Protein AF-A0A1I3ZLD0-F1 (afdb_monomer)

pLDDT: mean 78.64, std 12.17, range [36.62, 96.31]

Structure (mmCIF, N/CA/C/O backbone):
data_AF-A0A1I3ZLD0-F1
#
_entry.id   AF-A0A1I3ZLD0-F1
#
loop_
_atom_site.group_PDB
_atom_site.id
_atom_site.type_symbol
_atom_site.label_atom_id
_atom_site.label_alt_id
_atom_site.label_comp_id
_atom_site.label_asym_id
_atom_site.label_entity_id
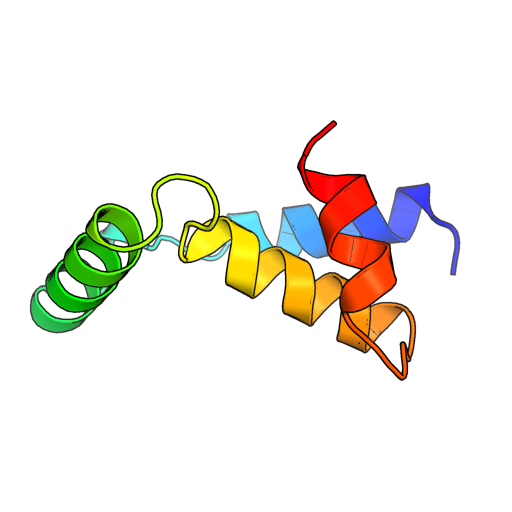_atom_site.label_seq_id
_atom_site.pdbx_PDB_ins_code
_atom_site.Cartn_x
_atom_site.Cartn_y
_atom_site.Cartn_z
_atom_site.occupancy
_atom_site.B_iso_or_equiv
_atom_site.auth_seq_id
_atom_site.auth_comp_id
_atom_site.auth_asym_id
_atom_site.auth_atom_id
_atom_site.pdbx_PDB_model_num
ATOM 1 N N . MET A 1 1 ? 16.442 2.600 -12.829 1.00 57.09 1 MET A N 1
ATOM 2 C CA . MET A 1 1 ? 16.878 2.204 -11.468 1.00 57.09 1 MET A CA 1
ATOM 3 C C . MET A 1 1 ? 16.764 0.686 -11.352 1.00 57.09 1 MET A C 1
ATOM 5 O O . MET A 1 1 ? 15.876 0.126 -11.976 1.00 57.09 1 MET A O 1
ATOM 9 N N . ASP A 1 2 ? 17.653 0.001 -10.633 1.00 77.06 2 ASP A N 1
ATOM 10 C CA . ASP A 1 2 ? 17.566 -1.462 -10.479 1.00 77.06 2 ASP A CA 1
ATOM 11 C C . ASP A 1 2 ? 16.225 -1.880 -9.820 1.00 77.06 2 ASP A C 1
ATOM 13 O O . ASP A 1 2 ? 15.778 -1.255 -8.848 1.00 77.06 2 ASP A O 1
ATOM 17 N N . LYS A 1 3 ? 15.554 -2.911 -10.363 1.00 67.75 3 LYS A N 1
ATOM 18 C CA . LYS A 1 3 ? 14.205 -3.334 -9.927 1.00 67.75 3 LYS A CA 1
ATOM 19 C C . LYS A 1 3 ? 14.199 -3.805 -8.469 1.00 67.75 3 LYS A C 1
ATOM 21 O O . LYS A 1 3 ? 13.243 -3.551 -7.732 1.00 67.75 3 LYS A O 1
ATOM 26 N N . TYR A 1 4 ? 15.284 -4.444 -8.029 1.00 69.06 4 TYR A N 1
ATOM 27 C CA . TYR A 1 4 ? 15.443 -4.901 -6.651 1.00 69.06 4 TYR A CA 1
ATOM 28 C C . TYR A 1 4 ? 15.644 -3.719 -5.692 1.00 69.06 4 TYR A C 1
ATOM 30 O O . TYR A 1 4 ? 14.949 -3.626 -4.674 1.00 69.06 4 TYR A O 1
ATOM 38 N N . LYS A 1 5 ? 16.494 -2.748 -6.056 1.00 73.06 5 LYS A N 1
ATOM 39 C CA . LYS A 1 5 ? 16.677 -1.507 -5.278 1.00 73.06 5 LYS A CA 1
ATOM 40 C C . LYS A 1 5 ? 15.383 -0.698 -5.148 1.00 73.06 5 LYS A C 1
ATOM 42 O O . LYS A 1 5 ? 15.082 -0.205 -4.067 1.00 73.06 5 LYS A O 1
ATOM 47 N N . THR A 1 6 ? 14.578 -0.627 -6.205 1.00 72.88 6 THR A N 1
ATOM 48 C CA . THR A 1 6 ? 13.276 0.064 -6.202 1.00 72.88 6 THR A CA 1
ATOM 49 C C . THR A 1 6 ? 12.295 -0.558 -5.205 1.00 72.88 6 THR A C 1
ATOM 51 O O . THR A 1 6 ? 11.749 0.132 -4.340 1.00 72.88 6 THR A O 1
ATOM 54 N N . LYS A 1 7 ? 12.123 -1.887 -5.259 1.00 73.12 7 LYS A N 1
ATOM 55 C CA . LYS A 1 7 ? 11.261 -2.633 -4.327 1.00 73.12 7 LYS A CA 1
ATOM 56 C C . LYS A 1 7 ? 11.713 -2.454 -2.874 1.00 73.12 7 LYS A C 1
ATOM 58 O O . LYS A 1 7 ? 10.878 -2.309 -1.979 1.00 73.12 7 LYS A O 1
ATOM 63 N N . MET A 1 8 ? 13.024 -2.435 -2.635 1.00 78.62 8 MET A N 1
ATOM 64 C CA . MET A 1 8 ? 13.599 -2.183 -1.313 1.00 78.62 8 MET A CA 1
ATOM 65 C C . MET A 1 8 ? 13.288 -0.763 -0.813 1.00 78.62 8 MET A C 1
ATOM 67 O O . MET A 1 8 ? 12.828 -0.606 0.318 1.00 78.62 8 MET A O 1
ATOM 71 N N . THR A 1 9 ? 13.462 0.257 -1.658 1.00 80.81 9 THR A N 1
ATOM 72 C CA . THR A 1 9 ? 13.183 1.661 -1.316 1.00 80.81 9 THR A CA 1
ATOM 73 C C . THR A 1 9 ? 11.708 1.896 -0.993 1.00 80.81 9 THR A C 1
ATOM 75 O O . THR A 1 9 ? 11.402 2.475 0.050 1.00 80.81 9 THR A O 1
ATOM 78 N N . ILE A 1 10 ? 10.787 1.383 -1.817 1.00 80.81 10 ILE A N 1
ATOM 79 C CA . ILE A 1 10 ? 9.339 1.530 -1.591 1.00 80.81 10 ILE A CA 1
ATOM 80 C C . ILE A 1 10 ? 8.913 0.831 -0.294 1.00 80.81 10 ILE A C 1
ATOM 82 O O . ILE A 1 10 ? 8.164 1.395 0.505 1.00 80.81 10 ILE A O 1
ATOM 86 N N . ASN A 1 11 ? 9.415 -0.380 -0.031 1.00 80.19 11 ASN A N 1
ATOM 87 C CA . ASN A 1 11 ? 9.113 -1.076 1.223 1.00 80.19 11 ASN A CA 1
ATOM 88 C C . ASN A 1 11 ? 9.680 -0.339 2.445 1.00 80.19 11 ASN A C 1
ATOM 90 O O . ASN A 1 11 ? 9.004 -0.272 3.473 1.00 80.19 11 ASN A O 1
ATOM 94 N N . LYS A 1 12 ? 10.875 0.254 2.330 1.00 84.31 12 LYS A N 1
ATOM 95 C CA . LYS A 1 12 ? 11.458 1.088 3.387 1.00 84.31 12 LYS A CA 1
ATOM 96 C C . LYS A 1 12 ? 10.594 2.321 3.658 1.00 84.31 12 LYS A C 1
ATOM 98 O O . LYS A 1 12 ? 10.267 2.571 4.811 1.00 84.31 12 LYS A O 1
ATOM 103 N N . TRP A 1 13 ? 10.145 3.030 2.624 1.00 81.88 13 TRP A N 1
ATOM 104 C CA . TRP A 1 13 ? 9.214 4.157 2.770 1.00 81.88 13 TRP A CA 1
ATOM 105 C C . TRP A 1 13 ? 7.931 3.755 3.502 1.00 81.88 13 TRP A C 1
ATOM 107 O O . TRP A 1 13 ? 7.524 4.410 4.458 1.00 81.88 13 TRP A O 1
ATOM 117 N N . PHE A 1 14 ? 7.344 2.618 3.127 1.00 80.75 14 PHE A N 1
ATOM 118 C CA . PHE A 1 14 ? 6.157 2.094 3.801 1.00 80.75 14 PHE A CA 1
ATOM 119 C C . PHE A 1 14 ? 6.376 1.699 5.255 1.00 80.75 14 PHE A C 1
ATOM 121 O O . PHE A 1 14 ? 5.433 1.780 6.038 1.00 80.75 14 PHE A O 1
ATOM 128 N N . SER A 1 15 ? 7.579 1.251 5.622 1.00 81.81 15 SER A N 1
ATOM 129 C CA . SER A 1 15 ? 7.882 0.867 7.006 1.00 81.81 15 SER A CA 1
ATOM 130 C C . SER A 1 15 ? 7.760 2.038 7.986 1.00 81.81 15 SER A C 1
ATOM 132 O O . SER A 1 15 ? 7.470 1.818 9.158 1.00 81.81 15 SER A O 1
ATOM 134 N N . TYR A 1 16 ? 7.888 3.278 7.499 1.00 84.19 16 TYR A N 1
ATOM 135 C CA . TYR A 1 16 ? 7.686 4.484 8.303 1.00 84.19 16 T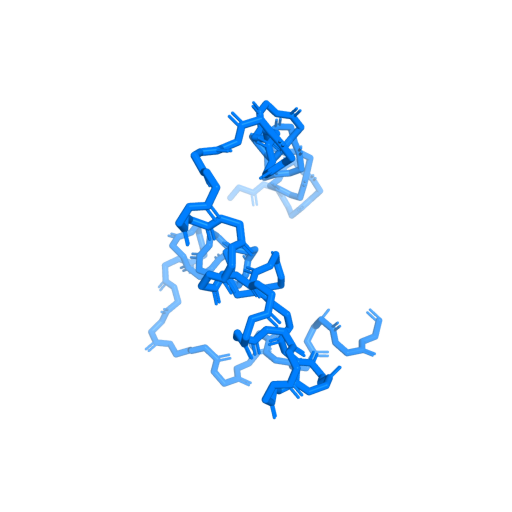YR A CA 1
ATOM 136 C C . TYR A 1 16 ? 6.208 4.868 8.471 1.00 84.19 16 TYR A C 1
ATOM 138 O O . TYR A 1 16 ? 5.879 5.678 9.337 1.00 84.19 16 TYR A O 1
ATOM 146 N N . ILE A 1 17 ? 5.298 4.292 7.678 1.00 84.00 17 ILE A N 1
ATOM 147 C CA . ILE A 1 17 ? 3.869 4.612 7.723 1.00 84.00 17 ILE A CA 1
ATOM 148 C C . ILE A 1 17 ? 3.165 3.655 8.687 1.00 84.00 17 ILE A C 1
ATOM 150 O O . ILE A 1 17 ? 2.913 2.491 8.370 1.00 84.00 17 ILE A O 1
ATOM 154 N N . SER A 1 18 ? 2.772 4.164 9.855 1.00 85.56 18 SER A N 1
ATOM 155 C CA . SER A 1 18 ? 1.922 3.428 10.793 1.00 85.56 18 SER A CA 1
ATOM 156 C C . SER A 1 18 ? 0.458 3.831 10.617 1.00 85.56 18 SER A C 1
ATOM 158 O O . SER A 1 18 ? -0.010 4.802 11.208 1.00 85.56 18 SER A O 1
ATOM 160 N N . LEU A 1 19 ? -0.283 3.061 9.810 1.00 86.12 19 LEU A N 1
ATOM 161 C CA . LEU A 1 19 ? -1.720 3.292 9.584 1.00 86.12 19 LEU A CA 1
ATOM 162 C C . LEU A 1 19 ? -2.548 3.172 10.877 1.00 86.12 19 LEU A C 1
ATOM 164 O O . LEU A 1 19 ? -3.612 3.772 10.992 1.00 86.12 19 LEU A O 1
ATOM 168 N N . GLU A 1 20 ? -2.048 2.426 11.861 1.00 86.44 20 GLU A N 1
ATOM 169 C CA . GLU A 1 20 ? -2.697 2.213 13.159 1.00 86.44 20 GLU A CA 1
ATOM 170 C C . GLU A 1 20 ? -2.598 3.422 14.094 1.00 86.44 20 GLU A C 1
ATOM 172 O O . GLU A 1 20 ? -3.433 3.565 14.986 1.00 86.44 20 GLU A O 1
ATOM 177 N N . LYS A 1 21 ? -1.612 4.302 13.871 1.00 91.88 21 LYS A N 1
ATOM 178 C CA . LYS A 1 21 ? -1.400 5.540 14.637 1.00 91.88 21 LYS A CA 1
ATOM 179 C C . LYS A 1 21 ? -2.118 6.755 14.042 1.00 91.88 21 LYS A C 1
ATOM 181 O O . LYS A 1 21 ? -2.001 7.851 14.581 1.00 91.88 21 LYS A O 1
ATOM 186 N N . LEU A 1 22 ? -2.834 6.585 12.930 1.00 90.75 22 LEU A N 1
ATOM 187 C CA . LEU A 1 22 ? -3.637 7.654 12.341 1.00 90.75 22 LEU A CA 1
ATOM 188 C C . LEU A 1 22 ? -4.844 7.989 13.226 1.00 90.75 22 LEU A C 1
ATOM 190 O O . LEU A 1 22 ? -5.278 7.181 14.052 1.00 90.75 22 LEU A O 1
ATOM 194 N N . SER A 1 23 ? -5.423 9.172 13.002 1.00 95.12 23 SER A N 1
ATOM 195 C CA . SER A 1 23 ? -6.662 9.577 13.668 1.00 95.12 23 SER A CA 1
ATOM 196 C C . SER A 1 23 ? -7.765 8.536 13.470 1.00 95.12 23 SER A C 1
ATOM 198 O O . SER A 1 23 ? -7.804 7.822 12.463 1.00 95.12 23 SER A O 1
ATOM 200 N N . GLU A 1 24 ? -8.679 8.437 14.432 1.00 94.88 24 GLU A N 1
ATOM 201 C CA . GLU A 1 24 ? -9.757 7.449 14.389 1.00 94.88 24 GLU A CA 1
ATOM 202 C C . GLU A 1 24 ? -10.601 7.563 13.118 1.00 94.88 24 GLU A C 1
ATOM 204 O O . GLU A 1 24 ? -10.823 6.558 12.445 1.00 94.88 24 GLU A O 1
ATOM 209 N N . THR A 1 25 ? -10.947 8.786 12.712 1.00 96.31 25 THR A N 1
ATOM 210 C CA . THR A 1 25 ? -11.642 9.057 11.448 1.00 96.31 25 THR A CA 1
ATOM 211 C C . THR A 1 25 ? -10.891 8.478 10.247 1.00 96.31 25 THR A C 1
ATOM 213 O O . THR A 1 25 ? -11.486 7.809 9.405 1.00 96.31 25 THR A O 1
ATOM 216 N N . SER A 1 26 ? -9.567 8.656 10.183 1.00 93.38 26 SER A N 1
ATOM 217 C CA . SER A 1 26 ? -8.755 8.119 9.083 1.00 93.38 26 SER A CA 1
ATOM 218 C C . SER A 1 26 ? -8.748 6.591 9.081 1.00 93.38 26 SER A C 1
ATOM 220 O O . SER A 1 26 ? -8.897 5.965 8.031 1.00 93.38 26 SER A O 1
ATOM 222 N N . ARG A 1 27 ? -8.622 5.968 10.260 1.00 94.69 27 ARG A N 1
ATOM 223 C CA . ARG A 1 27 ? -8.669 4.504 10.402 1.00 94.69 27 ARG A CA 1
ATOM 224 C C . ARG A 1 27 ? -10.028 3.940 9.993 1.00 94.69 27 ARG A C 1
ATOM 226 O O . ARG A 1 27 ? -10.073 2.908 9.327 1.00 94.69 27 ARG A O 1
ATOM 233 N N . GLN A 1 28 ? -11.119 4.629 10.328 1.00 94.81 28 GLN A N 1
ATOM 234 C CA . GLN A 1 28 ? -12.473 4.255 9.916 1.00 94.81 28 GLN A CA 1
ATOM 235 C C . GLN A 1 28 ? -12.642 4.332 8.394 1.00 94.81 28 GLN A C 1
ATOM 237 O O . GLN A 1 28 ? -13.103 3.363 7.793 1.00 94.81 28 GLN A O 1
ATOM 242 N N . VAL A 1 29 ? -12.203 5.423 7.756 1.00 93.81 29 VAL A N 1
ATOM 243 C CA . VAL A 1 29 ? -12.246 5.571 6.288 1.00 93.81 29 VAL A CA 1
ATOM 244 C C . VAL A 1 29 ? -11.442 4.466 5.597 1.00 93.81 29 VAL A C 1
ATOM 246 O O . VAL A 1 29 ? -11.946 3.816 4.682 1.00 93.81 29 VAL A O 1
ATOM 249 N N . ILE A 1 30 ? -10.227 4.176 6.078 1.00 92.50 30 ILE A N 1
ATOM 250 C CA . ILE A 1 30 ? -9.396 3.074 5.565 1.00 92.50 30 ILE A CA 1
ATOM 251 C C . ILE A 1 30 ? -10.093 1.718 5.756 1.00 92.50 30 ILE A C 1
ATOM 253 O O . ILE A 1 30 ? -10.074 0.873 4.859 1.00 92.50 30 ILE A O 1
ATOM 257 N N . GLY A 1 31 ? -10.723 1.498 6.912 1.00 91.62 31 GLY A N 1
ATOM 258 C CA . GLY A 1 31 ? -11.482 0.283 7.203 1.00 91.62 31 GLY A CA 1
ATOM 259 C C . GLY A 1 31 ? -12.655 0.080 6.242 1.00 91.62 31 GLY A C 1
ATOM 260 O O . GLY A 1 31 ? -12.830 -1.020 5.718 1.00 91.62 31 GLY A O 1
ATOM 261 N N . GLN A 1 32 ? -13.414 1.140 5.955 1.00 91.12 32 GLN A N 1
ATOM 262 C CA . GLN A 1 32 ? -14.512 1.099 4.985 1.00 91.12 32 GLN A CA 1
ATOM 263 C C . GLN A 1 32 ? -14.005 0.837 3.564 1.00 91.12 32 GLN A C 1
ATOM 265 O O . GLN A 1 32 ? -14.540 -0.030 2.872 1.00 91.12 32 GLN A O 1
ATOM 270 N N . PHE A 1 33 ? -12.916 1.500 3.161 1.00 89.81 33 PHE A N 1
ATOM 271 C CA . PHE A 1 33 ? -12.267 1.258 1.873 1.00 89.81 33 PHE A CA 1
ATOM 272 C C . PHE A 1 33 ? -11.877 -0.221 1.704 1.00 89.81 33 PHE A C 1
ATOM 274 O O . PHE A 1 33 ? -12.212 -0.858 0.705 1.00 89.81 33 PHE A O 1
ATOM 281 N N . ASN A 1 34 ? -11.229 -0.798 2.722 1.00 89.31 34 ASN A N 1
ATOM 282 C CA . ASN A 1 34 ? -10.796 -2.197 2.706 1.00 89.31 34 ASN A CA 1
ATOM 283 C C . ASN A 1 34 ? -11.966 -3.193 2.673 1.00 89.31 34 ASN A C 1
ATOM 285 O O . ASN A 1 34 ? -11.818 -4.282 2.121 1.00 89.31 34 ASN A O 1
ATOM 289 N N . ARG A 1 35 ? -13.119 -2.850 3.265 1.00 85.62 35 ARG A N 1
ATOM 290 C CA . ARG A 1 35 ? -14.325 -3.695 3.239 1.00 85.62 35 ARG A CA 1
ATOM 291 C C . ARG A 1 35 ? -14.971 -3.732 1.858 1.00 85.62 35 ARG A C 1
ATOM 293 O O . ARG A 1 35 ? -15.415 -4.798 1.438 1.00 85.62 35 ARG A O 1
ATOM 300 N N . TYR A 1 36 ? -15.009 -2.592 1.169 1.00 76.44 36 TYR A N 1
ATOM 301 C CA . TYR A 1 36 ? -15.653 -2.470 -0.138 1.00 76.44 36 TYR A CA 1
ATOM 302 C C 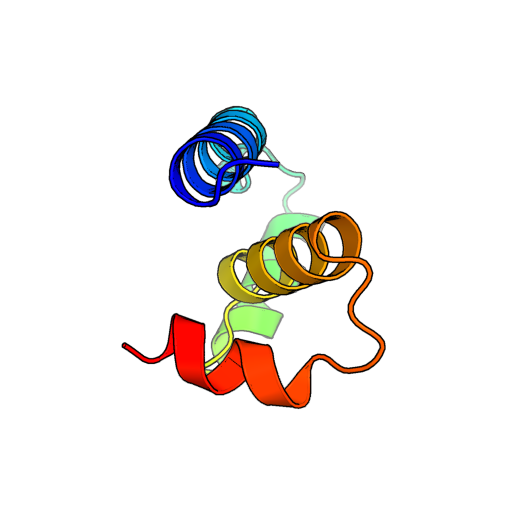. TYR A 1 36 ? -14.895 -3.233 -1.233 1.00 76.44 36 TYR A C 1
ATOM 304 O O . TYR A 1 36 ? -15.507 -3.911 -2.054 1.00 76.44 36 TYR A O 1
ATOM 312 N N . SER A 1 37 ? -13.558 -3.192 -1.215 1.00 67.56 37 SER A N 1
ATOM 313 C CA . SER A 1 37 ? -12.730 -3.853 -2.227 1.00 67.56 37 SER A CA 1
ATOM 314 C C . SER A 1 37 ? -11.853 -4.947 -1.618 1.00 67.56 37 SER A C 1
ATOM 316 O O . SER A 1 37 ? -10.681 -4.739 -1.308 1.00 67.56 37 SER A O 1
ATOM 318 N N . LYS A 1 38 ? -12.410 -6.160 -1.464 1.00 66.44 38 LYS A N 1
ATOM 319 C CA . LYS A 1 38 ? -11.718 -7.311 -0.837 1.00 66.44 38 LYS A CA 1
ATOM 320 C C . LYS A 1 38 ? -10.344 -7.631 -1.451 1.00 66.44 38 LYS A C 1
ATOM 322 O O . LYS A 1 38 ? -9.484 -8.172 -0.762 1.00 66.44 38 LYS A O 1
ATOM 327 N N . LYS A 1 39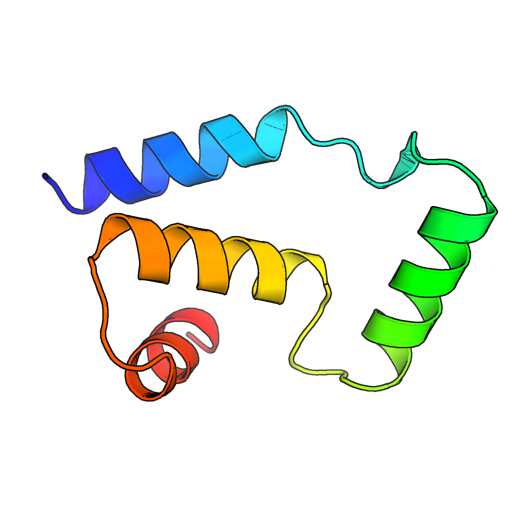 ? -10.125 -7.318 -2.735 1.00 73.69 39 LYS A N 1
ATOM 328 C CA . LYS A 1 39 ? -8.850 -7.565 -3.435 1.00 73.69 39 LYS A CA 1
ATOM 329 C C . LYS A 1 39 ? -7.887 -6.371 -3.405 1.00 73.69 39 LYS A C 1
ATOM 331 O O . LYS A 1 39 ? -6.671 -6.585 -3.474 1.00 73.69 39 LYS A O 1
ATOM 336 N N . LEU A 1 40 ? -8.404 -5.151 -3.239 1.00 81.81 40 LEU A N 1
ATOM 337 C CA . LEU A 1 40 ? -7.663 -3.896 -3.356 1.00 81.81 40 LEU A CA 1
ATOM 338 C C . LEU A 1 40 ? -7.744 -3.104 -2.045 1.00 81.81 40 LEU A C 1
ATOM 340 O O . LEU A 1 40 ? -8.568 -2.213 -1.876 1.00 81.81 40 LEU A O 1
ATOM 344 N N . THR A 1 41 ? -6.871 -3.440 -1.097 1.00 88.56 41 THR A N 1
ATOM 345 C CA . THR A 1 41 ? -6.786 -2.717 0.178 1.00 88.56 41 THR A CA 1
ATOM 346 C C . THR A 1 41 ? -6.077 -1.376 0.010 1.00 88.56 41 THR A C 1
ATOM 348 O O . THR A 1 41 ? -5.231 -1.212 -0.869 1.00 88.56 41 THR A O 1
ATOM 351 N N . PHE A 1 42 ? -6.343 -0.427 0.906 1.00 88.94 42 PHE A N 1
ATOM 352 C CA . PHE A 1 42 ? -5.712 0.895 0.929 1.00 88.94 42 PHE A CA 1
ATOM 353 C C . PHE A 1 42 ? -4.178 0.806 0.882 1.00 88.94 42 PHE A C 1
ATOM 355 O O . PHE A 1 42 ? -3.513 1.520 0.135 1.00 88.94 42 PHE A O 1
ATOM 362 N N . LYS A 1 43 ? -3.603 -0.160 1.610 1.00 86.25 43 LYS A N 1
ATOM 363 C CA . LYS A 1 43 ? -2.158 -0.428 1.595 1.00 86.25 43 LYS A CA 1
ATOM 364 C C . LYS A 1 43 ? -1.659 -0.883 0.218 1.00 86.25 43 LYS A C 1
ATOM 366 O O . LYS A 1 43 ? -0.565 -0.491 -0.179 1.00 86.25 43 LYS A O 1
ATOM 371 N N . LYS A 1 44 ? -2.430 -1.701 -0.509 1.00 85.06 44 LYS A N 1
ATOM 372 C CA . LYS A 1 44 ? -2.093 -2.113 -1.883 1.00 85.06 44 LYS A CA 1
ATOM 373 C C . LYS A 1 44 ? -2.195 -0.943 -2.860 1.00 85.06 44 LYS A C 1
ATOM 375 O O . LYS A 1 44 ? -1.307 -0.798 -3.689 1.00 85.06 44 LYS A O 1
ATOM 380 N N . VAL A 1 45 ? -3.204 -0.085 -2.714 1.00 87.25 45 VAL A N 1
ATOM 381 C CA . 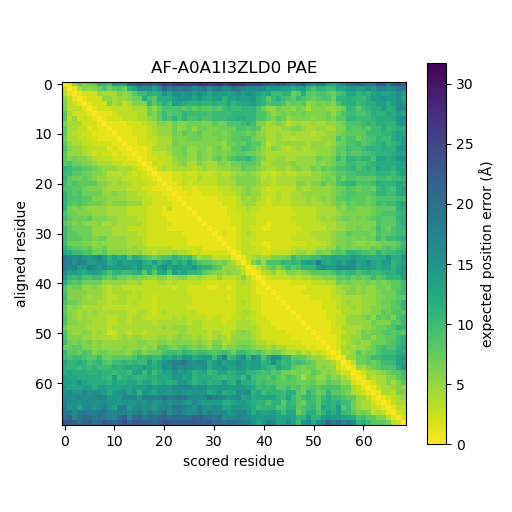VAL A 1 45 ? -3.373 1.124 -3.541 1.00 87.25 45 VAL A CA 1
ATOM 382 C C . VAL A 1 45 ? -2.197 2.080 -3.390 1.00 87.25 45 VAL A C 1
ATOM 384 O O . VAL A 1 45 ? -1.617 2.510 -4.380 1.00 87.25 45 VAL A O 1
ATOM 387 N N . LEU A 1 46 ? -1.781 2.363 -2.156 1.00 87.62 46 LEU A N 1
ATOM 388 C CA . LEU A 1 46 ? -0.617 3.216 -1.926 1.00 87.62 46 LEU A CA 1
ATOM 389 C C . LEU A 1 46 ? 0.662 2.613 -2.541 1.00 87.62 46 LEU A C 1
ATOM 391 O O . LEU A 1 46 ? 1.482 3.340 -3.096 1.00 87.62 46 LEU A O 1
ATOM 395 N N . LYS A 1 47 ? 0.830 1.281 -2.483 1.00 83.06 47 LYS A N 1
ATOM 396 C CA . LYS A 1 47 ? 1.963 0.598 -3.128 1.00 83.06 47 LYS A CA 1
ATOM 397 C C . LYS A 1 47 ? 1.897 0.737 -4.645 1.00 83.06 47 LYS A C 1
ATOM 399 O O . LYS A 1 47 ? 2.912 1.075 -5.239 1.00 83.06 47 LYS A O 1
ATOM 404 N N . LEU A 1 48 ? 0.725 0.516 -5.244 1.00 82.81 48 LEU A N 1
ATOM 405 C CA . LEU A 1 48 ? 0.485 0.689 -6.680 1.00 82.81 48 LEU A CA 1
ATOM 406 C C . LEU A 1 48 ? 0.909 2.069 -7.163 1.00 82.81 48 LEU A C 1
ATOM 408 O O . LEU A 1 48 ? 1.684 2.163 -8.107 1.00 82.81 48 LEU A O 1
ATOM 412 N N . PHE A 1 49 ? 0.442 3.121 -6.489 1.00 83.56 49 PHE A N 1
ATOM 413 C CA . PHE A 1 49 ? 0.778 4.486 -6.876 1.00 83.56 49 PHE A CA 1
ATOM 414 C C . PHE A 1 49 ? 2.274 4.764 -6.770 1.00 83.56 49 PHE A C 1
ATOM 416 O O . PHE A 1 49 ? 2.842 5.346 -7.683 1.00 83.56 49 PHE A O 1
ATOM 423 N N . LEU A 1 50 ? 2.935 4.307 -5.706 1.00 80.50 50 LEU A N 1
ATOM 424 C CA . LEU A 1 50 ? 4.376 4.506 -5.551 1.00 80.50 50 LEU A CA 1
ATOM 425 C C . LEU A 1 50 ? 5.195 3.765 -6.615 1.00 80.50 50 LEU A C 1
ATOM 427 O O . LEU A 1 50 ? 6.169 4.323 -7.110 1.00 80.50 50 LEU A O 1
ATOM 431 N N . TYR A 1 51 ? 4.795 2.549 -7.001 1.00 78.88 51 TYR A N 1
ATOM 432 C CA . TYR A 1 51 ? 5.418 1.854 -8.132 1.00 78.88 51 TYR A CA 1
ATOM 433 C C . TYR A 1 51 ? 5.174 2.588 -9.449 1.00 78.88 51 TYR A C 1
ATOM 435 O O . TYR A 1 5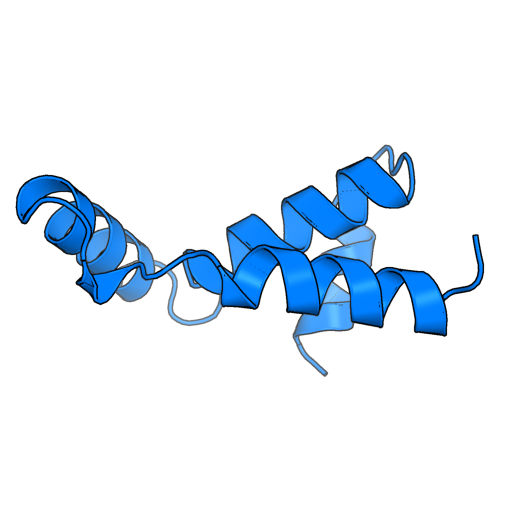1 ? 6.112 2.778 -10.209 1.00 78.88 51 TYR A O 1
ATOM 443 N N . ALA A 1 52 ? 3.947 3.044 -9.697 1.00 80.38 52 ALA A N 1
ATOM 444 C CA . ALA A 1 52 ? 3.602 3.748 -10.927 1.00 80.38 52 ALA A CA 1
ATOM 445 C C . ALA A 1 52 ? 4.344 5.078 -11.085 1.00 80.38 52 ALA A C 1
ATOM 447 O O . ALA A 1 52 ? 4.825 5.375 -12.171 1.00 80.38 52 ALA A O 1
ATOM 448 N N . ILE A 1 53 ? 4.462 5.846 -9.997 1.00 79.88 53 ILE A N 1
ATOM 449 C CA . ILE A 1 53 ? 5.238 7.090 -9.961 1.00 79.88 53 ILE A CA 1
ATOM 450 C C . ILE A 1 53 ? 6.717 6.790 -10.209 1.00 79.88 53 ILE A C 1
ATOM 452 O O . ILE A 1 53 ? 7.356 7.486 -10.987 1.00 79.88 53 ILE A O 1
ATOM 456 N N . ASN A 1 54 ? 7.264 5.754 -9.564 1.00 78.06 54 ASN A N 1
ATOM 457 C CA . ASN A 1 54 ? 8.669 5.392 -9.729 1.00 78.06 54 ASN A CA 1
ATOM 458 C C . ASN A 1 54 ? 8.999 4.908 -11.149 1.00 78.06 54 ASN A C 1
ATOM 460 O O . ASN A 1 54 ? 10.081 5.194 -11.652 1.00 78.06 54 ASN A O 1
ATOM 464 N N . ASP A 1 55 ? 8.094 4.152 -11.765 1.00 74.00 55 ASP A N 1
ATOM 465 C CA . ASP A 1 55 ? 8.278 3.586 -13.101 1.00 74.00 55 ASP A CA 1
ATOM 466 C C . ASP A 1 55 ? 7.752 4.521 -14.208 1.00 74.00 55 ASP A C 1
ATOM 468 O O . ASP A 1 55 ? 7.612 4.070 -15.342 1.00 74.00 55 ASP A O 1
ATOM 472 N N . GLU A 1 56 ? 7.419 5.783 -13.880 1.00 73.19 56 GLU A N 1
ATOM 473 C CA . GLU A 1 56 ? 6.850 6.795 -14.796 1.00 73.19 56 GLU A CA 1
ATOM 474 C C . GLU A 1 56 ? 5.748 6.215 -15.700 1.00 73.19 56 GLU A C 1
ATOM 476 O O . GLU A 1 56 ? 5.662 6.466 -16.898 1.00 73.19 56 GLU A O 1
ATOM 481 N N . THR A 1 57 ? 4.921 5.346 -15.121 1.00 69.94 57 THR A N 1
ATOM 482 C CA . THR A 1 57 ? 4.004 4.505 -15.883 1.00 69.94 57 THR 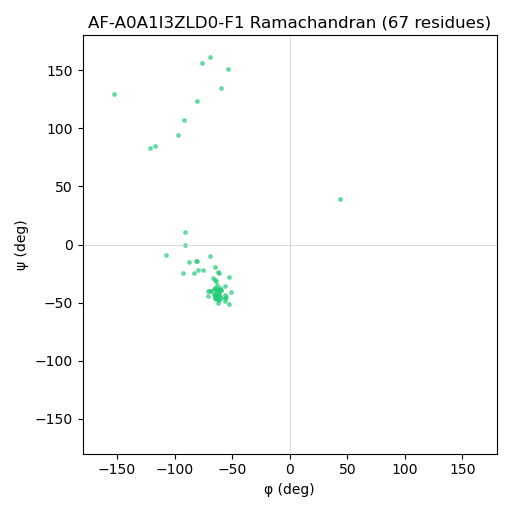A CA 1
ATOM 483 C C . THR A 1 57 ? 2.752 5.284 -16.277 1.00 69.94 57 THR A C 1
ATOM 485 O O . THR A 1 57 ? 1.992 5.727 -15.417 1.00 69.94 57 THR A O 1
ATOM 488 N N .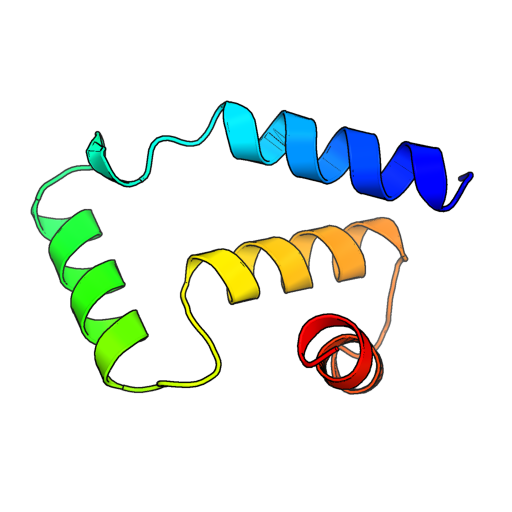 ASP A 1 58 ? 2.468 5.328 -17.581 1.00 69.62 58 ASP A N 1
ATOM 489 C CA . ASP A 1 58 ? 1.273 5.973 -18.147 1.00 69.62 58 ASP A CA 1
ATOM 490 C C . ASP A 1 58 ? -0.052 5.295 -17.742 1.00 69.62 58 ASP A C 1
ATOM 492 O O . ASP A 1 58 ? -1.131 5.878 -17.861 1.00 69.62 58 ASP A O 1
ATOM 496 N N . SER A 1 59 ? -0.016 4.033 -17.286 1.00 70.88 59 SER A N 1
ATOM 497 C CA . SER A 1 59 ? -1.222 3.273 -16.935 1.00 70.88 59 SER A CA 1
ATOM 498 C C . SER A 1 59 ? -1.011 2.193 -15.876 1.00 70.88 59 SER A C 1
ATOM 500 O O . SER A 1 59 ? -0.208 1.273 -16.030 1.00 70.88 59 SER A O 1
ATOM 502 N N . LEU A 1 60 ? -1.860 2.213 -14.845 1.00 68.94 60 LEU A N 1
ATOM 503 C CA . LEU A 1 60 ? -1.868 1.228 -13.756 1.00 68.94 60 LEU A CA 1
ATOM 504 C C . LEU A 1 60 ? -2.330 -0.178 -14.179 1.00 68.94 60 LEU A C 1
ATOM 506 O O . LEU A 1 60 ? -2.187 -1.118 -13.396 1.00 68.94 60 LEU A O 1
ATOM 510 N N . ARG A 1 61 ? -2.870 -0.351 -15.398 1.00 69.94 61 ARG A N 1
ATOM 511 C CA . ARG A 1 61 ? -3.420 -1.638 -15.874 1.00 69.94 61 ARG A CA 1
ATOM 512 C C . ARG A 1 61 ? -2.408 -2.785 -15.812 1.00 69.94 61 ARG A C 1
ATOM 514 O O . ARG A 1 61 ? -2.788 -3.906 -15.495 1.00 69.94 61 ARG A O 1
ATOM 521 N N . HIS A 1 62 ? -1.133 -2.509 -16.073 1.00 63.25 62 HIS A N 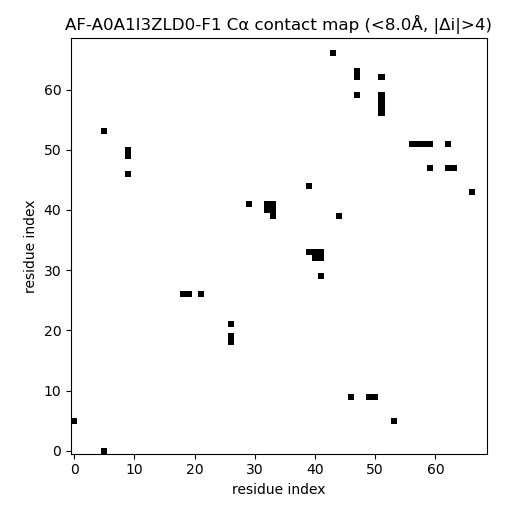1
ATOM 522 C CA . HIS A 1 62 ? -0.075 -3.524 -16.051 1.00 63.25 62 HIS A CA 1
ATOM 523 C C . HIS A 1 62 ? 0.408 -3.870 -14.631 1.00 63.25 62 HIS A C 1
ATOM 525 O O . HIS A 1 62 ? 0.955 -4.950 -14.409 1.00 63.25 62 HIS A O 1
ATOM 531 N N . LEU A 1 63 ? 0.198 -2.979 -13.654 1.00 63.53 63 LEU A N 1
ATOM 532 C CA . LEU A 1 63 ? 0.648 -3.168 -12.270 1.00 63.53 63 LEU A CA 1
ATOM 533 C C . LEU A 1 63 ? -0.317 -4.027 -11.444 1.00 63.53 63 LEU A C 1
ATOM 535 O O . LEU A 1 63 ? 0.114 -4.683 -10.495 1.00 63.53 63 LEU A O 1
ATOM 539 N N . ASP A 1 64 ? -1.595 -4.081 -11.827 1.00 59.41 64 ASP A N 1
ATOM 540 C CA . ASP A 1 64 ? -2.595 -4.943 -11.182 1.00 59.41 64 ASP A CA 1
ATOM 541 C C . ASP A 1 64 ? -2.195 -6.430 -11.270 1.00 59.41 64 ASP A C 1
ATOM 543 O O . ASP A 1 64 ? -2.251 -7.162 -10.282 1.00 59.41 64 ASP A O 1
ATOM 547 N N . GLN A 1 65 ? -1.638 -6.858 -12.411 1.00 59.62 65 GLN A N 1
ATOM 548 C CA . GLN A 1 65 ? -1.125 -8.222 -12.601 1.00 59.62 65 GLN A CA 1
ATOM 549 C C . GLN A 1 65 ? 0.104 -8.544 -11.731 1.00 59.62 65 GLN A C 1
ATOM 551 O O . GLN A 1 65 ? 0.298 -9.697 -11.353 1.00 59.62 65 GLN A O 1
ATOM 556 N N . GLN A 1 66 ? 0.925 -7.548 -11.375 1.00 56.84 66 GLN A N 1
ATOM 557 C CA . GLN A 1 66 ? 2.140 -7.761 -10.573 1.00 56.84 66 GLN A CA 1
ATOM 558 C C . GLN A 1 66 ? 1.882 -7.857 -9.062 1.00 56.84 66 GLN A C 1
ATOM 560 O O . GLN A 1 66 ? 2.776 -8.263 -8.325 1.00 56.84 66 GLN A O 1
ATOM 565 N N . LEU A 1 67 ? 0.694 -7.470 -8.584 1.00 53.88 67 LEU A N 1
ATOM 566 C CA . LEU A 1 67 ? 0.343 -7.472 -7.154 1.00 53.88 67 LEU A CA 1
ATOM 567 C C . LEU A 1 67 ? -0.636 -8.574 -6.743 1.00 53.88 67 LEU A C 1
ATOM 569 O O . LEU A 1 67 ? -0.913 -8.731 -5.548 1.00 53.88 67 LEU A O 1
ATOM 573 N N . VAL A 1 68 ? -1.198 -9.287 -7.718 1.00 48.94 68 VAL A N 1
ATOM 574 C CA . VAL A 1 68 ? -2.061 -10.455 -7.498 1.00 48.94 68 VAL A CA 1
ATOM 575 C C . VAL A 1 68 ? -1.242 -11.752 -7.382 1.00 48.94 68 VAL A C 1
ATOM 577 O O . VAL A 1 68 ? -1.765 -12.721 -6.836 1.00 48.94 68 VAL A O 1
ATOM 580 N N . ASN A 1 69 ? 0.036 -11.738 -7.786 1.00 36.62 69 ASN A N 1
ATOM 581 C CA . ASN A 1 69 ? 0.998 -12.835 -7.607 1.00 36.62 69 ASN A CA 1
ATOM 582 C C . ASN A 1 69 ? 1.933 -12.619 -6.411 1.00 36.62 69 ASN A C 1
ATOM 584 O O . ASN A 1 69 ? 2.445 -11.486 -6.244 1.00 36.62 69 ASN A O 1
#

Foldseek 3Di:
DDPVVLVVVLVVVCVPDDQVPDDPVSVVVQVVQCVVDVLCHPVNVVSLVSVCVVVVNPDSPVVSVVSVD

Solvent-accessible surface area (backbone atoms only — not comparable to full-atom values): 4233 Å² total; per-residue (Å²): 129,60,70,67,61,50,54,52,50,55,52,54,60,50,71,72,60,59,71,86,76,46,56,68,69,58,42,50,53,46,49,52,49,33,65,76,31,81,89,57,32,61,72,53,52,55,49,51,52,54,51,34,62,74,64,71,50,94,58,69,79,70,54,57,68,65,70,78,104

Radius of gyration: 13.33 Å; Cα contacts (8 Å, |Δi|>4): 24; chains: 1; bounding box: 33×22×33 Å

Mean predicted aligned error: 7.22 Å

Secondary structure (DSSP, 8-state):
--HHHHHHHHHHHHHT--GGGS-HHHHHHHHHHHHH-TTS-HHHHHHHHHHHHHTT-S-THHHHHHH--

Organism: NCBI:txid258723

Sequence (69 aa):
MDKYKTKMTINKWFSYISLEKLSETSRQVIGQFNRYSKKLTFKKVLKLFLYAINDETDSLRHLDQQLVN